Protein AF-A0A2U1KUX5-F1 (afdb_monomer_lite)

Secondary structure (DSSP, 8-state):
---BTTSPTT---TT-TTTTTSBSSSTTHHHHHHHHHHHHHTT--HHHHHHHHHHS-SHHHHHHHHHHHHHHHHHHHS-HHHHHHHHHHHHHHHHHHHHHHHHHHHHHHHHHHHHHHHHTTS-----------PPTT---------------

Sequence (152 aa):
MVQCVMCPEGKCTKDCPTLDVLPFEGPLKEESLRKARKLQASGRKIKDIKESLKVARDVKAKNELINKWMQEFDSRKKGPLYHYIKNKMIIIQKQRIIDEQTKIIEDGNNLLKAFKLKTSSVVDDESAPVADEGLPGLKKCSTVLDGTSLKD

Organism: Artemisia annua (NCBI:txid35608)

Structure (mmCIF, N/CA/C/O backbone):
data_AF-A0A2U1KUX5-F1
#
_entry.id   AF-A0A2U1KUX5-F1
#
loop_
_atom_site.group_PDB
_atom_site.id
_atom_site.type_symbol
_atom_site.label_atom_id
_atom_site.label_alt_id
_atom_site.label_comp_id
_atom_site.label_asym_id
_atom_site.label_entity_id
_atom_site.label_seq_id
_atom_site.pdbx_PDB_ins_code
_atom_site.Cartn_x
_atom_site.Cartn_y
_atom_site.Cartn_z
_atom_site.occupancy
_atom_site.B_iso_or_equiv
_atom_site.auth_seq_id
_atom_site.auth_comp_id
_atom_site.auth_asym_id
_atom_site.auth_atom_id
_atom_site.pdbx_PDB_model_num
ATOM 1 N N . MET A 1 1 ? -3.231 -3.987 27.421 1.00 65.25 1 MET A N 1
ATOM 2 C CA . MET A 1 1 ? -4.658 -4.054 27.020 1.00 65.25 1 MET A CA 1
ATOM 3 C C . MET A 1 1 ? -4.684 -4.263 25.509 1.00 65.25 1 MET A C 1
ATOM 5 O O . MET A 1 1 ? -3.847 -3.679 24.840 1.00 65.25 1 MET A O 1
ATOM 9 N N . VAL A 1 2 ? -5.537 -5.124 24.938 1.00 82.88 2 VAL A N 1
ATOM 10 C CA . VAL A 1 2 ? -5.534 -5.325 23.473 1.00 82.88 2 VAL A CA 1
ATOM 11 C C . VAL A 1 2 ? -6.363 -4.221 22.828 1.00 82.88 2 VAL A C 1
ATOM 13 O O . VAL A 1 2 ? -7.585 -4.255 22.913 1.00 82.88 2 VAL A O 1
ATOM 16 N N . GLN A 1 3 ? -5.709 -3.231 22.219 1.00 89.75 3 GLN A N 1
ATOM 17 C CA . GLN A 1 3 ? -6.380 -2.063 21.650 1.00 89.75 3 GLN A CA 1
ATOM 18 C C . GLN A 1 3 ? -5.727 -1.630 20.331 1.00 89.75 3 GLN A C 1
ATOM 20 O O . GLN A 1 3 ? -4.504 -1.559 20.205 1.00 89.75 3 GLN A O 1
ATOM 25 N N . CYS A 1 4 ? -6.563 -1.290 19.350 1.00 90.38 4 CYS A N 1
ATOM 26 C CA . CYS A 1 4 ? -6.153 -0.625 18.114 1.00 90.38 4 CYS A CA 1
ATOM 27 C C . CYS A 1 4 ? -6.733 0.793 18.065 1.00 90.38 4 CYS A C 1
ATOM 29 O O . CYS A 1 4 ? -7.733 1.090 18.721 1.00 90.38 4 CYS A O 1
ATOM 31 N N . VAL A 1 5 ? -6.153 1.658 17.237 1.00 90.88 5 VAL A N 1
ATOM 32 C CA . VAL A 1 5 ? -6.581 3.068 17.111 1.00 90.88 5 VAL A CA 1
ATOM 33 C C . VAL A 1 5 ? -7.936 3.252 16.406 1.00 90.88 5 VAL A C 1
ATOM 35 O O . VAL A 1 5 ? -8.467 4.356 16.372 1.00 90.88 5 VAL A O 1
ATOM 38 N N . MET A 1 6 ? -8.496 2.185 15.823 1.00 88.19 6 MET A N 1
ATOM 39 C CA . MET A 1 6 ? -9.753 2.221 15.056 1.00 88.19 6 MET A CA 1
ATOM 40 C C . MET A 1 6 ? -10.964 1.698 15.839 1.00 88.19 6 MET A C 1
ATOM 42 O O . MET A 1 6 ? -12.090 1.777 15.348 1.00 88.19 6 MET A O 1
ATOM 46 N N . CYS A 1 7 ? -10.757 1.113 17.019 1.00 89.31 7 CYS A N 1
ATOM 47 C CA . CYS A 1 7 ? -11.846 0.648 17.874 1.00 89.31 7 CYS A CA 1
ATOM 48 C C . CYS A 1 7 ? -12.088 1.640 19.015 1.00 89.31 7 CYS A C 1
ATOM 50 O O . CYS A 1 7 ? -11.129 2.240 19.497 1.00 89.31 7 CYS A O 1
ATOM 52 N N . PRO A 1 8 ? -13.337 1.770 19.498 1.00 84.12 8 PRO A N 1
ATOM 53 C CA . PRO A 1 8 ? -13.597 2.406 20.785 1.00 84.12 8 PRO A CA 1
ATOM 54 C C . PRO A 1 8 ? -12.811 1.704 21.901 1.00 84.12 8 PRO A C 1
ATOM 56 O O . PRO A 1 8 ? -12.517 0.507 21.790 1.00 84.12 8 PRO A O 1
ATOM 59 N N . GLU A 1 9 ? -12.474 2.434 22.961 1.00 80.75 9 GLU A N 1
ATOM 60 C CA . GLU A 1 9 ? -11.738 1.891 24.108 1.00 80.75 9 GLU A CA 1
ATOM 61 C C . GLU A 1 9 ? -12.460 0.678 24.709 1.00 80.75 9 GLU A C 1
ATOM 63 O O . GLU A 1 9 ? -13.682 0.675 24.873 1.00 80.75 9 GLU A O 1
ATOM 68 N N . GLY A 1 10 ? -11.707 -0.397 24.953 1.00 77.94 10 GLY A N 1
ATOM 69 C CA . GLY A 1 10 ? -12.221 -1.634 25.548 1.00 77.94 10 GLY A CA 1
ATOM 70 C C . GLY A 1 10 ? -13.088 -2.499 24.623 1.00 77.94 10 GLY A C 1
ATOM 71 O O . GLY A 1 10 ? -13.471 -3.597 25.013 1.00 77.94 10 GLY A O 1
ATOM 72 N N . LYS A 1 11 ? -13.377 -2.058 23.388 1.00 84.25 11 LYS A N 1
ATOM 73 C CA . LYS A 1 11 ? -14.185 -2.820 22.411 1.00 84.25 11 LYS A CA 1
ATOM 74 C C . LYS A 1 11 ? -13.354 -3.582 21.376 1.00 84.25 11 LYS A C 1
ATOM 76 O O . LYS A 1 11 ? -13.912 -4.139 20.429 1.00 84.25 11 LYS A O 1
ATOM 81 N N . CYS A 1 12 ? -12.027 -3.567 21.491 1.00 89.75 12 CYS A N 1
ATOM 82 C CA . CYS A 1 12 ? -11.149 -4.258 20.554 1.00 89.75 12 CYS A CA 1
ATOM 83 C C . CYS A 1 12 ? -10.973 -5.730 20.955 1.00 89.75 12 CYS A C 1
ATOM 85 O O . CYS A 1 12 ? -10.621 -6.042 22.088 1.00 89.75 12 CYS A O 1
ATOM 87 N N . THR A 1 13 ? -11.201 -6.640 20.010 1.00 88.56 13 THR A N 1
ATOM 88 C CA . THR A 1 13 ? -10.984 -8.082 20.190 1.00 88.56 13 THR A CA 1
ATOM 89 C C . THR A 1 13 ? -9.587 -8.494 19.714 1.00 88.56 13 THR A C 1
ATOM 91 O O . THR A 1 13 ? -8.933 -7.749 18.978 1.00 88.56 13 THR A O 1
ATOM 94 N N . LYS A 1 14 ? -9.122 -9.688 20.113 1.00 86.06 14 LYS A N 1
ATOM 95 C CA . LYS A 1 14 ? -7.842 -10.259 19.644 1.00 86.06 14 LYS A CA 1
ATOM 96 C C . LYS A 1 14 ? -7.836 -10.503 18.131 1.00 86.06 14 LYS A C 1
ATOM 98 O O . LYS A 1 14 ? -6.840 -10.219 17.482 1.00 86.06 14 LYS A O 1
ATOM 103 N N . ASP A 1 15 ? -8.976 -10.900 17.569 1.00 86.56 15 ASP A N 1
ATOM 104 C CA . ASP A 1 15 ? -9.147 -11.147 16.127 1.00 86.56 15 ASP A CA 1
ATOM 105 C C . ASP A 1 15 ? -9.444 -9.869 15.326 1.00 86.56 15 ASP A C 1
ATOM 107 O O . ASP A 1 15 ? -9.961 -9.910 14.206 1.00 86.56 15 ASP A O 1
ATOM 111 N N . CYS A 1 16 ? -9.192 -8.696 15.911 1.00 88.88 16 CYS A N 1
ATOM 112 C CA . CYS A 1 16 ? -9.470 -7.436 15.249 1.00 88.88 16 CYS A CA 1
ATOM 113 C C . CYS A 1 16 ? -8.533 -7.263 14.034 1.00 88.88 16 CYS A C 1
ATOM 115 O O . CYS A 1 16 ? -7.316 -7.192 14.212 1.00 88.88 16 CYS A O 1
ATOM 117 N N . PRO A 1 17 ? -9.067 -7.108 12.804 1.00 89.62 17 PRO A N 1
ATOM 118 C CA . PRO A 1 17 ? -8.256 -7.062 11.581 1.00 89.62 17 PRO A CA 1
ATOM 119 C C . PRO A 1 17 ? -7.274 -5.889 11.505 1.00 89.62 17 PRO A C 1
ATOM 121 O O . PRO A 1 17 ? -6.405 -5.888 10.641 1.00 89.62 17 PRO A O 1
ATOM 124 N N . THR A 1 18 ? -7.460 -4.876 12.355 1.00 90.69 18 THR A N 1
ATOM 125 C CA . THR A 1 18 ? -6.646 -3.658 12.423 1.00 90.69 18 THR A CA 1
ATOM 126 C C . THR A 1 18 ? -5.617 -3.683 13.551 1.00 90.69 18 THR A C 1
ATOM 128 O O . THR A 1 18 ? -4.854 -2.733 13.675 1.00 90.69 18 THR A O 1
ATOM 131 N N . LEU A 1 19 ? -5.626 -4.690 14.427 1.00 91.06 19 LEU A N 1
ATOM 132 C CA . LEU A 1 19 ? -4.804 -4.697 15.640 1.00 91.06 19 LEU A CA 1
ATOM 133 C C . LEU A 1 19 ? -3.307 -4.829 15.346 1.00 91.06 19 LEU A C 1
ATOM 135 O O . LEU A 1 19 ? -2.497 -4.151 15.967 1.00 91.06 19 LEU A O 1
ATOM 139 N N . ASP A 1 20 ? -2.970 -5.675 14.382 1.00 89.31 20 ASP A N 1
ATOM 140 C CA . ASP A 1 20 ? -1.614 -5.983 13.927 1.00 89.31 20 ASP A CA 1
ATOM 141 C C . ASP A 1 20 ? -0.981 -4.861 13.093 1.00 89.31 20 ASP A C 1
ATOM 143 O O . ASP A 1 20 ? 0.238 -4.714 13.070 1.00 89.31 20 ASP A O 1
ATOM 147 N N . VAL A 1 21 ? -1.802 -4.055 12.419 1.00 90.69 21 VAL A N 1
ATOM 148 C CA . VAL A 1 21 ? -1.339 -2.998 11.502 1.00 90.69 21 VAL A CA 1
ATOM 149 C C . VAL A 1 21 ? -1.547 -1.576 12.014 1.00 90.69 21 VAL A C 1
ATOM 151 O O . VAL A 1 21 ? -0.916 -0.644 11.519 1.00 90.69 21 VAL A O 1
ATOM 154 N N . LEU A 1 22 ? -2.439 -1.388 12.986 1.00 92.12 22 LEU A N 1
ATOM 155 C CA . LEU A 1 22 ? -2.760 -0.096 13.592 1.00 92.12 22 LEU A CA 1
ATOM 156 C C . LEU A 1 22 ? -2.890 -0.221 15.129 1.00 92.12 22 LEU A C 1
ATOM 158 O O . LEU A 1 22 ? -3.958 0.080 15.687 1.00 92.12 22 LEU A O 1
ATOM 162 N N . PRO A 1 23 ? -1.838 -0.677 15.834 1.00 91.06 23 PRO A N 1
ATOM 163 C CA . PRO A 1 23 ? -1.864 -0.824 17.287 1.00 91.06 23 PRO A CA 1
ATOM 164 C C . PRO A 1 23 ? -1.981 0.531 18.004 1.00 91.06 23 PRO A C 1
ATOM 166 O O . PRO A 1 23 ? -1.472 1.554 17.543 1.00 91.06 23 PRO A O 1
ATOM 169 N N . PHE A 1 24 ? -2.668 0.547 19.151 1.00 87.50 24 PHE A N 1
ATOM 170 C CA . PHE A 1 24 ? -2.789 1.741 20.005 1.00 87.50 24 PHE A CA 1
ATOM 171 C C . PHE A 1 24 ? -1.580 1.945 20.933 1.00 87.50 24 PHE A C 1
ATOM 173 O O . PHE A 1 24 ? -1.332 3.058 21.395 1.00 87.50 24 PHE A O 1
ATOM 180 N N . GLU A 1 25 ? -0.819 0.884 21.196 1.00 82.75 25 GLU A N 1
ATOM 181 C CA . GLU A 1 25 ? 0.346 0.877 22.085 1.00 82.75 25 GLU A CA 1
ATOM 182 C C . GLU A 1 25 ? 1.611 0.453 21.322 1.00 82.75 25 GLU A C 1
ATOM 184 O O . GLU A 1 25 ? 1.537 -0.208 20.284 1.00 82.75 25 GLU A O 1
ATOM 189 N N . GLY A 1 26 ? 2.781 0.835 21.842 1.00 81.19 26 GLY A N 1
ATOM 190 C CA . GLY A 1 26 ? 4.085 0.481 21.278 1.00 81.19 26 GLY A CA 1
ATOM 191 C C . GLY A 1 26 ? 4.723 1.564 20.392 1.00 81.19 26 GLY A C 1
ATOM 192 O O . GLY A 1 26 ? 4.192 2.672 20.270 1.00 81.19 26 GLY A O 1
ATOM 193 N N . PRO A 1 27 ? 5.872 1.258 19.760 1.00 82.50 27 PRO A N 1
ATOM 194 C CA . PRO A 1 27 ? 6.677 2.236 19.019 1.00 82.50 27 PRO A CA 1
ATOM 195 C C . PRO A 1 27 ? 5.967 2.788 17.774 1.00 82.50 27 PRO A C 1
ATOM 197 O O . PRO A 1 27 ? 6.284 3.875 17.306 1.00 82.50 27 PRO A O 1
ATOM 200 N N . LEU A 1 28 ? 4.966 2.068 17.257 1.00 84.81 28 LEU A N 1
ATOM 201 C CA . LEU A 1 28 ? 4.191 2.453 16.074 1.00 84.81 28 LEU A CA 1
ATOM 202 C C . LEU A 1 28 ? 2.917 3.245 16.407 1.00 84.81 28 LEU A C 1
ATOM 204 O O . LEU A 1 28 ? 2.119 3.517 15.508 1.00 84.81 28 LEU A O 1
ATOM 208 N N . LYS A 1 29 ? 2.690 3.614 17.676 1.00 86.31 29 LYS A N 1
ATOM 209 C CA . LYS A 1 29 ? 1.467 4.304 18.122 1.00 86.31 29 LYS A CA 1
ATOM 210 C C . LYS A 1 29 ? 1.201 5.586 17.336 1.00 86.31 29 LYS A C 1
ATOM 212 O O . LYS A 1 29 ? 0.092 5.800 16.847 1.00 86.31 29 LYS A O 1
ATOM 217 N N . GLU A 1 30 ? 2.208 6.441 17.203 1.00 88.25 30 GLU A N 1
ATOM 218 C CA . GLU A 1 30 ? 2.045 7.747 16.560 1.00 88.25 30 GLU A CA 1
ATOM 219 C C . GLU A 1 30 ? 1.777 7.619 15.054 1.00 88.25 30 GLU A C 1
ATOM 221 O O . GLU A 1 30 ? 0.875 8.264 14.511 1.00 88.25 30 GLU A O 1
ATOM 226 N N . GLU A 1 31 ? 2.478 6.700 14.386 1.00 88.56 31 GLU A N 1
ATOM 227 C CA . GLU A 1 31 ? 2.228 6.379 12.982 1.00 88.56 31 GLU A CA 1
ATOM 228 C C . GLU A 1 31 ? 0.826 5.784 12.778 1.00 88.56 31 GLU A C 1
ATOM 230 O O . GLU A 1 31 ? 0.110 6.171 11.850 1.00 88.56 31 GLU A O 1
ATOM 235 N N . SER A 1 32 ? 0.399 4.894 13.675 1.00 90.88 32 SER A N 1
ATOM 236 C CA . SER A 1 32 ? -0.926 4.269 13.646 1.00 90.88 32 SER A CA 1
ATOM 237 C C . SER A 1 32 ? -2.034 5.305 13.811 1.00 90.88 32 SER A C 1
ATOM 239 O O . SER A 1 32 ? -2.978 5.329 13.019 1.00 90.88 32 SER A O 1
ATOM 241 N N . LEU A 1 33 ? -1.893 6.231 14.766 1.00 90.38 33 LEU A N 1
ATOM 242 C CA . LEU A 1 33 ? -2.819 7.351 14.952 1.00 90.38 33 LEU A CA 1
ATOM 243 C C . LEU A 1 33 ? -2.880 8.247 13.710 1.00 90.38 33 LEU A C 1
ATOM 245 O O . LEU A 1 33 ? -3.967 8.631 13.272 1.00 90.38 33 LEU A O 1
ATOM 249 N N . ARG A 1 34 ? -1.731 8.552 13.097 1.00 90.31 34 ARG A N 1
ATOM 250 C CA . ARG A 1 34 ? -1.670 9.337 11.858 1.00 90.31 34 ARG A CA 1
ATOM 251 C C . ARG A 1 34 ? -2.400 8.638 10.709 1.00 90.31 34 ARG A C 1
ATOM 253 O O . ARG A 1 34 ? -3.185 9.285 10.011 1.00 90.31 34 ARG A O 1
ATOM 260 N N . LYS A 1 35 ? -2.167 7.335 10.517 1.00 91.94 35 LYS A N 1
ATOM 261 C CA . LYS A 1 35 ? -2.849 6.515 9.502 1.00 91.94 35 LYS A CA 1
ATOM 262 C C . LYS A 1 35 ? -4.356 6.474 9.753 1.00 91.94 35 LYS A C 1
ATOM 264 O O . LYS A 1 35 ? -5.124 6.758 8.839 1.00 91.94 35 LYS A O 1
ATOM 269 N N . ALA A 1 36 ? -4.788 6.224 10.988 1.00 90.62 36 ALA A N 1
ATOM 270 C CA . ALA A 1 36 ? -6.201 6.199 11.364 1.00 90.62 36 ALA A CA 1
ATOM 271 C C . ALA A 1 36 ? -6.915 7.531 11.091 1.00 90.62 36 ALA A C 1
ATOM 273 O O . ALA A 1 36 ? -7.979 7.539 10.471 1.00 90.62 36 ALA A O 1
ATOM 274 N N . ARG A 1 37 ? -6.301 8.665 11.458 1.00 89.06 37 ARG A N 1
ATOM 275 C CA . ARG A 1 37 ? -6.843 10.003 11.159 1.00 89.06 37 ARG A CA 1
ATOM 276 C C . ARG A 1 37 ? -7.010 10.231 9.657 1.00 89.06 37 ARG A C 1
ATOM 278 O O . ARG A 1 37 ? -8.046 10.728 9.227 1.00 89.06 37 ARG A O 1
ATOM 285 N N . LYS A 1 38 ? -6.022 9.840 8.843 1.00 90.12 38 LYS A N 1
ATOM 286 C CA . LYS A 1 38 ? -6.118 9.933 7.375 1.00 90.12 38 LYS A CA 1
ATOM 287 C C . LYS A 1 38 ? -7.198 9.010 6.805 1.00 90.12 38 LYS A C 1
ATOM 289 O O . LYS A 1 38 ? -7.923 9.424 5.907 1.00 90.12 38 LYS A O 1
ATOM 294 N N . LEU A 1 39 ? -7.335 7.790 7.327 1.00 89.25 39 LEU A N 1
ATOM 295 C CA . LEU A 1 39 ? -8.390 6.861 6.910 1.00 89.25 39 LEU A CA 1
ATOM 296 C C . LEU A 1 39 ? -9.781 7.431 7.199 1.00 89.25 39 LEU A C 1
ATOM 298 O O . LEU A 1 39 ? -10.629 7.417 6.311 1.00 89.25 39 LEU A O 1
ATOM 302 N N . GLN A 1 40 ? -9.996 8.009 8.381 1.00 86.81 40 GLN A N 1
ATOM 303 C CA . GLN A 1 40 ? -11.254 8.687 8.703 1.00 86.81 40 GLN A CA 1
ATOM 304 C C . GLN A 1 40 ? -11.489 9.908 7.802 1.00 86.81 40 GLN A C 1
ATOM 306 O O . GLN A 1 40 ? -12.555 10.036 7.205 1.00 86.81 40 GLN A O 1
ATOM 311 N N . ALA A 1 41 ? -10.475 10.759 7.616 1.00 85.12 41 ALA A N 1
ATOM 312 C CA . ALA A 1 41 ? -10.559 11.934 6.745 1.00 85.12 41 ALA A CA 1
ATOM 313 C C . ALA A 1 41 ? -10.760 11.582 5.258 1.00 85.12 41 ALA A C 1
ATOM 315 O O . ALA A 1 41 ? -11.217 12.418 4.484 1.00 85.12 41 ALA A O 1
ATOM 316 N N . SER A 1 42 ? -10.434 10.354 4.841 1.00 83.44 42 SER A N 1
ATOM 317 C CA . SER A 1 42 ? -10.706 9.862 3.485 1.00 83.44 42 SER A CA 1
ATOM 318 C C . SER A 1 42 ? -12.187 9.549 3.227 1.00 83.44 42 SER A C 1
ATOM 320 O O . SER A 1 42 ? -12.544 9.215 2.098 1.00 83.44 42 SER A O 1
ATOM 322 N N . GLY A 1 43 ? -13.043 9.648 4.255 1.00 82.12 43 GLY A N 1
ATOM 323 C CA . GLY A 1 43 ? -14.477 9.355 4.180 1.00 82.12 43 GLY A CA 1
ATOM 324 C C . GLY A 1 43 ? -14.815 7.861 4.237 1.00 82.12 43 GLY A C 1
ATOM 325 O O . GLY A 1 43 ? -15.975 7.487 4.081 1.00 82.12 43 GLY A O 1
ATOM 326 N N . ARG A 1 44 ? -13.821 6.990 4.458 1.00 87.31 44 ARG A N 1
ATOM 327 C CA . ARG A 1 44 ? -14.023 5.538 4.572 1.00 87.31 44 ARG A CA 1
ATOM 328 C C . ARG A 1 44 ? -14.625 5.190 5.933 1.00 87.31 44 ARG A C 1
ATOM 330 O O . ARG A 1 44 ? -14.121 5.619 6.973 1.00 87.31 44 ARG A O 1
ATOM 337 N N . LYS A 1 45 ? -15.674 4.363 5.944 1.00 88.75 45 LYS A N 1
ATOM 338 C CA . LYS A 1 45 ? -16.274 3.869 7.190 1.00 88.75 45 LYS A CA 1
ATOM 339 C C . LYS A 1 45 ? -15.368 2.808 7.818 1.00 88.75 45 LYS A C 1
ATOM 341 O O . LYS A 1 45 ? -14.764 1.990 7.128 1.00 88.75 45 LYS A O 1
ATOM 346 N N . ILE A 1 46 ? -15.309 2.780 9.151 1.00 87.56 46 ILE A N 1
ATOM 347 C CA . ILE A 1 46 ? -14.492 1.811 9.907 1.00 87.56 46 ILE A CA 1
ATOM 348 C C . ILE A 1 46 ? -14.886 0.362 9.571 1.00 87.56 46 ILE A C 1
ATOM 350 O O . ILE A 1 46 ? -14.021 -0.512 9.528 1.00 87.56 46 ILE A O 1
ATOM 354 N N . LYS A 1 47 ? -16.176 0.107 9.310 1.00 88.38 47 LYS A N 1
ATOM 355 C CA . LYS A 1 47 ? -16.685 -1.213 8.909 1.00 88.38 47 LYS A CA 1
ATOM 356 C C . LYS A 1 47 ? -16.040 -1.689 7.601 1.00 88.38 47 LYS A C 1
ATOM 358 O O . LYS A 1 47 ? -15.433 -2.754 7.597 1.00 88.38 47 LYS A O 1
ATOM 363 N N . ASP A 1 48 ? -16.064 -0.857 6.563 1.00 90.19 48 ASP A N 1
ATOM 364 C CA . ASP A 1 48 ? -15.507 -1.167 5.239 1.00 90.19 48 ASP A CA 1
ATOM 365 C C . ASP A 1 48 ? -13.990 -1.403 5.300 1.00 90.19 48 ASP A C 1
ATOM 367 O O . ASP A 1 48 ? -13.452 -2.292 4.639 1.00 90.19 48 ASP A O 1
ATOM 371 N N . ILE A 1 49 ? -13.289 -0.632 6.141 1.00 90.06 49 ILE A N 1
ATOM 372 C CA . ILE A 1 49 ? -11.854 -0.816 6.400 1.00 90.06 49 ILE A CA 1
ATOM 373 C C . ILE A 1 49 ? -11.605 -2.195 7.013 1.00 90.06 49 ILE A C 1
ATOM 375 O O . ILE A 1 49 ? -10.750 -2.936 6.535 1.00 90.06 49 ILE A O 1
ATOM 379 N N . LYS A 1 50 ? -12.361 -2.558 8.056 1.00 90.56 50 LYS A N 1
ATOM 380 C CA . LYS A 1 50 ? -12.226 -3.864 8.713 1.00 90.56 50 LYS A CA 1
ATOM 381 C C . LYS A 1 50 ? -12.547 -5.011 7.760 1.00 90.56 50 LYS A C 1
ATOM 383 O O . LYS A 1 50 ? -11.826 -5.998 7.775 1.00 90.56 50 LYS A O 1
ATOM 388 N N . GLU A 1 51 ? -13.589 -4.894 6.943 1.00 91.12 51 GLU A N 1
ATOM 389 C CA . GLU A 1 51 ? -13.944 -5.906 5.940 1.00 91.12 51 GLU A CA 1
ATOM 390 C C . GLU A 1 51 ? -12.841 -6.070 4.892 1.00 91.12 51 GLU A C 1
ATOM 392 O O . GLU A 1 51 ? -12.393 -7.187 4.648 1.00 91.12 51 GLU A O 1
ATOM 397 N N . SER A 1 52 ? -12.309 -4.968 4.364 1.00 91.31 52 SER A N 1
ATOM 398 C CA . SER A 1 52 ? -11.207 -5.008 3.396 1.00 91.31 52 SER A CA 1
ATOM 399 C C . SER A 1 52 ? -9.937 -5.637 3.988 1.00 91.31 52 SER A C 1
ATOM 401 O O . SER A 1 52 ? -9.251 -6.411 3.326 1.00 91.31 52 SER A O 1
ATOM 403 N N . LEU A 1 53 ? -9.638 -5.352 5.260 1.00 91.75 53 LEU A N 1
ATOM 404 C CA . LEU A 1 53 ? -8.489 -5.933 5.960 1.00 91.75 53 LEU A CA 1
ATOM 405 C C . LEU A 1 53 ? -8.686 -7.402 6.347 1.00 91.75 53 LEU A C 1
ATOM 407 O O . LEU A 1 53 ? -7.693 -8.093 6.532 1.00 91.75 53 LEU A O 1
ATOM 411 N N . LYS A 1 54 ? -9.926 -7.900 6.457 1.00 90.62 54 LYS A N 1
ATOM 412 C CA . LYS A 1 54 ? -10.189 -9.343 6.628 1.00 90.62 54 LYS A CA 1
ATOM 413 C C . LYS A 1 54 ? -9.844 -10.138 5.373 1.00 90.62 54 LYS A C 1
ATOM 415 O O . LYS A 1 54 ? -9.446 -11.290 5.481 1.00 90.62 54 LYS A O 1
ATOM 420 N N . VAL A 1 55 ? -10.018 -9.535 4.195 1.00 91.75 55 VAL A N 1
ATOM 421 C CA . VAL A 1 55 ? -9.677 -10.170 2.912 1.00 91.75 55 VAL A CA 1
ATOM 422 C C . VAL A 1 55 ? -8.158 -10.283 2.747 1.00 91.75 55 VAL A C 1
ATOM 424 O O . VAL A 1 55 ? -7.664 -11.252 2.171 1.00 91.75 55 VAL A O 1
ATOM 427 N N . ALA A 1 56 ? -7.406 -9.321 3.285 1.00 88.12 56 ALA A N 1
ATOM 428 C CA . ALA A 1 56 ? -5.953 -9.384 3.340 1.00 88.12 56 ALA A CA 1
ATOM 429 C C . ALA A 1 56 ? -5.504 -10.442 4.366 1.00 88.12 56 ALA A C 1
ATOM 431 O O . ALA A 1 56 ? -5.687 -10.284 5.573 1.00 88.12 56 ALA A O 1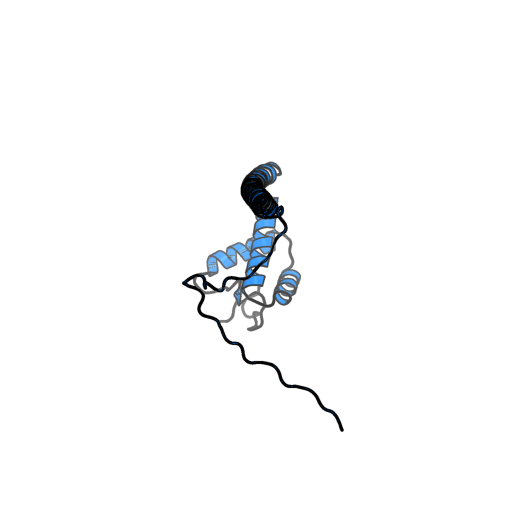
ATOM 432 N N . ARG A 1 57 ? -4.927 -11.541 3.864 1.00 81.12 57 ARG A N 1
ATOM 433 C CA . ARG A 1 57 ? -4.612 -12.737 4.663 1.00 81.12 57 ARG A CA 1
ATOM 434 C C . ARG A 1 57 ? -3.511 -12.509 5.699 1.00 81.12 57 ARG A C 1
ATOM 436 O O . ARG A 1 57 ? -3.564 -13.111 6.765 1.00 81.12 57 ARG A O 1
ATOM 443 N N . ASP A 1 58 ? -2.528 -11.666 5.395 1.00 90.69 58 ASP A N 1
ATOM 444 C CA . ASP A 1 58 ? -1.348 -11.441 6.227 1.00 90.69 58 ASP A CA 1
ATOM 445 C C . ASP A 1 58 ? -1.135 -9.957 6.577 1.00 90.69 58 ASP A C 1
ATOM 447 O O . ASP A 1 58 ? -1.697 -9.036 5.977 1.00 90.69 58 ASP A O 1
ATOM 451 N N . VAL A 1 59 ? -0.284 -9.721 7.581 1.00 89.50 59 VAL A N 1
ATOM 452 C CA . VAL A 1 59 ? 0.051 -8.376 8.083 1.00 89.50 59 VAL A CA 1
ATOM 453 C C . VAL A 1 59 ? 0.669 -7.512 6.979 1.00 89.50 59 VAL A C 1
ATOM 455 O O . VAL A 1 59 ? 0.448 -6.299 6.927 1.00 89.50 59 VAL A O 1
ATOM 458 N N . LYS A 1 60 ? 1.431 -8.127 6.066 1.00 92.50 60 LYS A N 1
ATOM 459 C CA . LYS A 1 60 ? 2.067 -7.431 4.948 1.00 92.50 60 LYS A CA 1
ATOM 460 C C . LYS A 1 60 ? 1.030 -6.920 3.950 1.00 92.50 60 LYS A C 1
ATOM 462 O O . LYS A 1 60 ? 1.030 -5.719 3.685 1.00 92.50 60 LYS A O 1
ATOM 467 N N . ALA A 1 61 ? 0.109 -7.758 3.467 1.00 91.44 61 ALA A N 1
ATOM 468 C CA . ALA A 1 61 ? -0.937 -7.313 2.545 1.00 91.44 61 ALA A CA 1
ATOM 469 C C . ALA A 1 61 ? -1.853 -6.260 3.182 1.00 91.44 61 ALA A C 1
ATOM 471 O O . ALA A 1 61 ? -2.237 -5.288 2.529 1.00 91.44 61 ALA A O 1
ATOM 472 N N . LYS A 1 62 ? -2.162 -6.393 4.479 1.00 92.50 62 LYS A N 1
ATOM 473 C CA . LYS A 1 62 ? -2.903 -5.363 5.223 1.00 92.50 62 LYS A CA 1
ATOM 474 C C . LYS A 1 62 ? -2.164 -4.022 5.232 1.00 92.50 62 LYS A C 1
ATOM 476 O O . LYS A 1 62 ? -2.770 -2.983 4.967 1.00 92.50 62 LYS A O 1
ATOM 481 N N . ASN A 1 63 ? -0.857 -4.034 5.500 1.00 92.12 63 ASN A N 1
ATOM 482 C CA . ASN A 1 63 ? -0.025 -2.831 5.462 1.00 92.12 63 ASN A CA 1
ATOM 483 C C . ASN A 1 63 ? 0.077 -2.236 4.053 1.00 92.12 63 ASN A C 1
ATOM 485 O O . ASN A 1 63 ? -0.013 -1.018 3.904 1.00 92.12 63 ASN A O 1
ATOM 489 N N . GLU A 1 64 ? 0.216 -3.061 3.014 1.00 92.31 64 GLU A N 1
ATOM 490 C CA . GLU A 1 64 ? 0.199 -2.610 1.618 1.00 92.31 64 GLU A CA 1
ATOM 491 C C . GLU A 1 64 ? -1.123 -1.924 1.267 1.00 92.31 64 GLU A C 1
ATOM 493 O O . GLU A 1 64 ? -1.123 -0.840 0.677 1.00 92.31 64 GLU A O 1
ATOM 498 N N . LEU A 1 65 ? -2.249 -2.496 1.698 1.00 93.19 65 LEU A N 1
ATOM 499 C CA . LEU A 1 65 ? -3.573 -1.925 1.479 1.00 93.19 65 LEU A CA 1
ATOM 500 C C . LEU A 1 65 ? -3.736 -0.574 2.190 1.00 93.19 65 LEU A C 1
ATOM 502 O O . LEU A 1 65 ? -4.180 0.400 1.577 1.00 93.19 65 LEU A O 1
ATOM 506 N N . ILE A 1 66 ? -3.308 -0.479 3.453 1.00 92.12 66 ILE A N 1
ATOM 507 C CA . ILE A 1 66 ? -3.309 0.787 4.199 1.00 92.12 66 ILE A CA 1
ATOM 508 C C . ILE A 1 66 ? -2.417 1.818 3.509 1.00 92.12 66 ILE A C 1
ATOM 510 O O . ILE A 1 66 ? -2.844 2.954 3.306 1.00 92.12 66 ILE A O 1
ATOM 514 N N . ASN A 1 67 ? -1.206 1.438 3.105 1.00 91.31 67 ASN A N 1
ATOM 515 C CA . ASN A 1 67 ? -0.279 2.331 2.414 1.00 91.31 67 ASN A CA 1
ATOM 516 C C . ASN A 1 67 ? -0.852 2.821 1.081 1.00 91.31 67 ASN A C 1
ATOM 518 O O . ASN A 1 67 ? -0.719 4.003 0.764 1.00 91.31 67 ASN A O 1
ATOM 522 N N . LYS A 1 68 ? -1.554 1.961 0.336 1.00 90.62 68 LYS A N 1
ATOM 523 C CA . LYS A 1 68 ? -2.269 2.348 -0.884 1.00 90.62 68 LYS A CA 1
ATOM 524 C C . LYS A 1 68 ? -3.338 3.401 -0.590 1.00 90.62 68 LYS A C 1
ATOM 526 O O . LYS A 1 68 ? -3.366 4.433 -1.254 1.00 90.62 68 LYS A O 1
ATOM 531 N N . TRP A 1 69 ? -4.146 3.217 0.455 1.00 90.38 69 TRP A N 1
ATOM 532 C CA . TRP A 1 69 ? -5.129 4.227 0.870 1.00 90.38 69 TRP A CA 1
ATOM 533 C C . TRP A 1 69 ? -4.485 5.534 1.346 1.00 90.38 69 TRP A C 1
ATOM 535 O O . TRP A 1 69 ? -5.013 6.613 1.074 1.00 90.38 69 TRP A O 1
ATOM 545 N N . MET A 1 70 ? -3.335 5.470 2.025 1.00 90.50 70 MET A N 1
ATOM 546 C CA . MET A 1 70 ? -2.580 6.667 2.413 1.00 90.50 70 MET A CA 1
ATOM 547 C C . MET A 1 70 ? -2.077 7.426 1.186 1.00 90.50 70 MET A C 1
ATOM 549 O O . MET A 1 70 ? -2.211 8.648 1.126 1.00 90.50 70 MET A O 1
ATOM 553 N N . GLN A 1 71 ? -1.546 6.707 0.196 1.00 86.12 71 GLN A N 1
ATOM 554 C CA . GLN A 1 71 ? -1.112 7.292 -1.067 1.00 86.12 71 GLN A CA 1
ATOM 555 C C . GLN A 1 71 ? -2.284 7.918 -1.819 1.00 86.12 71 GLN A C 1
ATOM 557 O O . GLN A 1 71 ? -2.158 9.053 -2.264 1.00 86.12 71 GLN A O 1
ATOM 562 N N . GLU A 1 72 ? -3.427 7.233 -1.914 1.00 83.88 72 GLU A N 1
ATOM 563 C CA . GLU A 1 72 ? -4.647 7.777 -2.519 1.00 83.88 72 GLU A CA 1
ATOM 564 C C . GLU A 1 72 ? -5.050 9.094 -1.848 1.00 83.88 72 GLU A C 1
ATOM 566 O O . GLU A 1 72 ? -5.224 10.100 -2.534 1.00 83.88 72 GLU A O 1
ATOM 571 N N . PHE A 1 73 ? -5.127 9.119 -0.514 1.00 85.81 73 PHE A N 1
ATOM 572 C CA . PHE A 1 73 ? -5.472 10.319 0.249 1.00 85.81 73 PHE A CA 1
ATOM 573 C C . PHE A 1 73 ? -4.486 11.470 0.012 1.00 85.81 73 PHE A C 1
ATOM 575 O O . PHE A 1 73 ? -4.896 12.583 -0.324 1.00 85.81 73 PHE A O 1
ATOM 582 N N . ASP A 1 74 ? -3.184 11.208 0.140 1.00 83.00 74 ASP A N 1
ATOM 583 C CA . ASP A 1 74 ? -2.151 12.225 -0.061 1.00 83.00 74 ASP A CA 1
ATOM 584 C C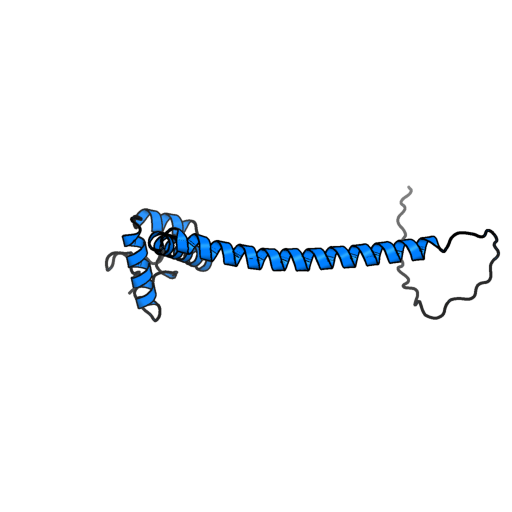 . ASP A 1 74 ? -2.143 12.724 -1.509 1.00 83.00 74 ASP A C 1
ATOM 586 O O . ASP A 1 74 ? -1.878 13.895 -1.767 1.00 83.00 74 ASP A O 1
ATOM 590 N N . SER A 1 75 ? -2.485 11.857 -2.458 1.00 78.94 75 SER A N 1
ATOM 591 C CA . SER A 1 75 ? -2.567 12.199 -3.870 1.00 78.94 75 SER A CA 1
ATOM 592 C C . SER A 1 75 ? -3.824 12.991 -4.240 1.00 78.94 75 SER A C 1
ATOM 594 O O . SER A 1 75 ? -3.777 13.755 -5.191 1.00 78.94 75 SER A O 1
ATOM 596 N N . ARG A 1 76 ? -4.927 12.876 -3.487 1.00 73.75 76 ARG A N 1
ATOM 597 C CA . ARG A 1 76 ? -6.110 13.739 -3.663 1.00 73.75 76 ARG A CA 1
ATOM 598 C C . ARG A 1 76 ? -5.838 15.173 -3.218 1.00 73.75 76 ARG A C 1
ATOM 600 O O . ARG A 1 76 ? -6.378 16.106 -3.796 1.00 73.75 76 ARG A O 1
ATOM 607 N N . LYS A 1 77 ? -4.991 15.350 -2.198 1.00 73.31 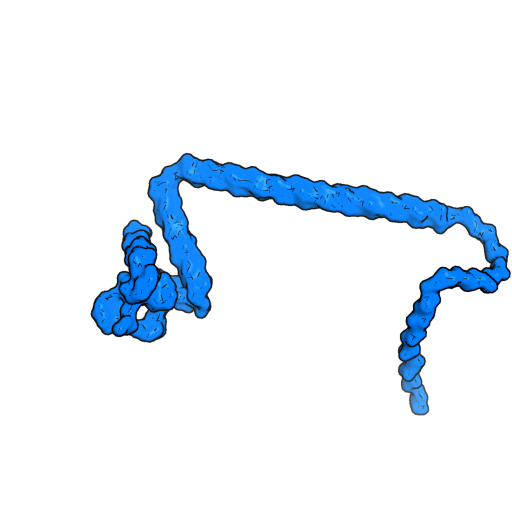77 LYS A N 1
ATOM 608 C CA . LYS A 1 77 ? -4.551 16.680 -1.743 1.00 73.31 77 LYS A CA 1
ATOM 609 C C . LYS A 1 77 ? -3.556 17.331 -2.695 1.00 73.31 77 LYS A C 1
ATOM 611 O O . LYS A 1 77 ? -3.474 18.553 -2.763 1.00 73.31 77 LYS A O 1
ATOM 616 N N . LYS A 1 78 ? -2.767 16.523 -3.396 1.00 68.62 78 LYS A N 1
ATOM 617 C CA . LYS A 1 78 ? -1.774 17.003 -4.347 1.00 68.62 78 LYS A CA 1
ATOM 618 C C . LYS A 1 78 ? -2.447 17.118 -5.713 1.00 68.62 78 LYS A C 1
ATOM 620 O O . LYS A 1 78 ? -2.789 16.110 -6.314 1.00 68.62 78 LYS A O 1
ATOM 625 N N . GLY A 1 79 ? -2.679 18.348 -6.169 1.00 73.31 79 GLY A N 1
ATOM 626 C CA . GLY A 1 79 ? -3.400 18.622 -7.416 1.00 73.31 79 GLY A CA 1
ATOM 627 C C . GLY A 1 79 ? -2.800 17.943 -8.664 1.00 73.31 79 GLY A C 1
ATOM 628 O O . GLY A 1 79 ? -1.741 17.311 -8.593 1.00 73.31 79 GLY A O 1
ATOM 629 N N . PRO A 1 80 ? -3.435 18.102 -9.839 1.00 77.12 80 PRO A N 1
ATOM 630 C CA . PRO A 1 80 ? -3.092 17.368 -11.065 1.00 77.12 80 PRO A CA 1
ATOM 631 C C . PRO A 1 80 ? -1.602 17.414 -11.448 1.00 77.12 80 PRO A C 1
ATOM 633 O O . PRO A 1 80 ? -1.043 16.425 -11.921 1.00 77.12 80 PRO A O 1
ATOM 636 N N . LEU A 1 81 ? -0.931 18.536 -11.168 1.00 80.81 81 LEU A N 1
ATOM 637 C CA . LEU A 1 81 ? 0.486 18.740 -11.466 1.00 80.81 81 LEU A CA 1
ATOM 638 C C . LEU A 1 81 ? 1.414 17.745 -10.744 1.00 80.81 81 LEU A C 1
ATOM 640 O O . LEU A 1 81 ? 2.398 17.289 -11.323 1.00 80.81 81 LEU A O 1
ATOM 644 N N . TYR A 1 82 ? 1.096 17.357 -9.505 1.00 81.25 82 TYR A N 1
ATOM 645 C CA . TYR A 1 82 ? 1.897 16.375 -8.766 1.00 81.25 82 TYR A CA 1
ATOM 646 C C . TYR A 1 82 ? 1.885 15.005 -9.446 1.00 81.25 82 TYR A C 1
ATOM 648 O O . TYR A 1 82 ? 2.926 14.358 -9.572 1.00 81.25 82 TYR A O 1
ATOM 656 N N . HIS A 1 83 ? 0.709 14.576 -9.908 1.00 76.00 83 HIS A N 1
ATOM 657 C CA . HIS A 1 83 ? 0.548 13.312 -10.624 1.00 76.00 83 HIS A CA 1
ATOM 658 C C . HIS A 1 83 ? 1.282 13.334 -11.955 1.00 76.00 83 HIS A C 1
ATOM 660 O O . HIS A 1 83 ? 1.975 12.372 -12.274 1.00 76.00 83 HIS A O 1
ATOM 666 N N . TYR A 1 84 ? 1.203 14.448 -12.686 1.00 79.81 84 TYR A N 1
ATOM 667 C CA . TYR A 1 84 ? 1.946 14.630 -13.930 1.00 79.81 84 TYR A CA 1
ATOM 668 C C . TYR A 1 84 ? 3.459 14.466 -13.723 1.00 79.81 84 TYR A C 1
ATOM 670 O O . TYR A 1 84 ? 4.088 13.658 -14.406 1.00 79.81 84 TYR A O 1
ATOM 678 N N . ILE A 1 85 ? 4.039 15.159 -12.736 1.00 84.44 85 ILE A N 1
ATOM 679 C CA . ILE A 1 85 ? 5.480 15.078 -12.440 1.00 84.44 85 ILE A CA 1
ATOM 680 C C . ILE A 1 85 ? 5.875 13.653 -12.032 1.00 84.44 85 ILE A C 1
ATOM 682 O O . ILE A 1 85 ? 6.834 13.097 -12.570 1.00 84.44 85 ILE A O 1
ATOM 686 N N . LYS A 1 86 ? 5.116 13.034 -11.119 1.00 84.25 86 LYS A N 1
ATOM 687 C CA . LYS A 1 86 ? 5.380 11.666 -10.653 1.00 84.25 86 LYS A CA 1
ATOM 688 C C . LYS A 1 86 ? 5.318 10.656 -11.803 1.00 84.25 86 LYS A C 1
ATOM 690 O O . LYS A 1 86 ? 6.223 9.835 -11.942 1.00 84.25 86 LYS A O 1
ATOM 695 N N . ASN A 1 87 ? 4.288 10.735 -12.643 1.00 86.06 87 ASN A N 1
ATOM 696 C CA . ASN A 1 87 ? 4.127 9.845 -13.790 1.00 86.06 87 ASN A CA 1
ATOM 697 C C . ASN A 1 87 ? 5.250 10.043 -14.810 1.00 86.06 87 ASN A C 1
ATOM 699 O O . ASN A 1 87 ? 5.791 9.058 -15.302 1.00 86.06 87 ASN A O 1
ATOM 703 N N . LYS A 1 88 ? 5.666 11.290 -15.066 1.00 91.44 88 LYS A N 1
ATOM 704 C CA . LYS A 1 88 ? 6.794 11.587 -15.956 1.00 91.44 88 LYS A CA 1
ATOM 705 C C . LYS A 1 88 ? 8.089 10.922 -15.477 1.00 91.44 88 LYS A C 1
ATOM 707 O O . LYS A 1 88 ? 8.787 10.319 -16.285 1.00 91.44 88 LYS A O 1
ATOM 712 N N . MET A 1 89 ? 8.385 10.958 -14.175 1.00 90.44 89 MET A N 1
ATOM 713 C CA . MET A 1 89 ? 9.559 10.264 -13.621 1.00 90.44 89 MET A CA 1
ATOM 714 C C . MET A 1 89 ? 9.475 8.741 -13.78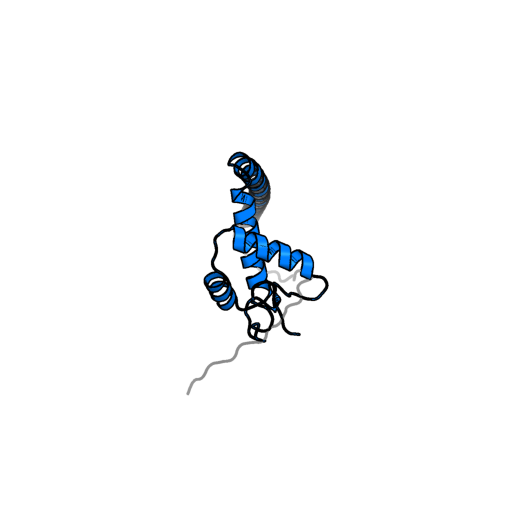7 1.00 90.44 89 MET A C 1
ATOM 716 O O . MET A 1 89 ? 10.458 8.120 -14.187 1.00 90.44 89 MET A O 1
ATOM 720 N N . ILE A 1 90 ? 8.305 8.147 -13.525 1.00 92.25 90 ILE A N 1
ATOM 721 C CA . ILE A 1 90 ? 8.083 6.701 -13.695 1.00 92.25 90 ILE A CA 1
ATOM 722 C C . ILE A 1 90 ? 8.273 6.291 -15.161 1.00 92.25 90 ILE A C 1
ATOM 724 O O . ILE A 1 90 ? 8.910 5.276 -15.433 1.00 92.25 90 ILE A O 1
ATOM 728 N N . ILE A 1 91 ? 7.748 7.078 -16.105 1.00 93.81 91 ILE A N 1
ATOM 729 C CA . ILE A 1 91 ? 7.891 6.821 -17.544 1.00 93.81 91 ILE A CA 1
ATOM 730 C C . ILE A 1 91 ? 9.369 6.858 -17.950 1.00 93.81 91 ILE A C 1
ATOM 732 O O . ILE A 1 91 ? 9.830 5.930 -18.604 1.00 93.81 91 ILE A O 1
ATOM 736 N N . ILE A 1 92 ? 10.131 7.861 -17.500 1.00 94.44 92 ILE A N 1
ATOM 737 C CA . ILE A 1 92 ? 11.572 7.965 -17.794 1.00 94.44 92 ILE A CA 1
ATOM 738 C C . ILE A 1 92 ? 12.340 6.748 -17.262 1.00 94.44 92 ILE A C 1
ATOM 740 O O . ILE A 1 92 ? 13.191 6.203 -17.959 1.00 94.44 92 ILE A O 1
ATOM 744 N N . GLN A 1 93 ? 12.050 6.304 -16.036 1.00 94.31 93 GLN A N 1
ATOM 745 C CA . GLN A 1 93 ? 12.701 5.120 -15.466 1.00 94.31 93 GLN A CA 1
ATOM 746 C C . GLN A 1 93 ? 12.375 3.852 -16.256 1.00 94.31 93 GLN A C 1
ATOM 748 O O . GLN A 1 93 ? 13.274 3.071 -16.553 1.00 94.31 93 GLN A O 1
ATOM 753 N N . LYS A 1 94 ? 11.104 3.658 -16.622 1.00 95.56 94 LYS A N 1
ATOM 754 C CA . LYS A 1 94 ? 10.688 2.510 -17.433 1.00 95.56 94 LYS A CA 1
ATOM 755 C C . LYS A 1 94 ? 11.321 2.526 -18.820 1.00 95.56 94 LYS A C 1
ATOM 757 O O . LYS A 1 94 ? 11.724 1.469 -19.285 1.00 95.56 94 LYS A O 1
ATOM 762 N N . GLN A 1 95 ? 11.454 3.700 -19.437 1.00 96.50 95 GLN A N 1
ATOM 763 C CA . GLN A 1 95 ? 12.115 3.831 -20.732 1.00 96.50 95 GLN A CA 1
ATOM 764 C C . GLN A 1 95 ? 13.569 3.358 -20.661 1.00 96.50 95 GLN A C 1
ATOM 766 O O . GLN A 1 95 ? 13.964 2.538 -21.473 1.00 96.50 95 GLN A O 1
ATOM 771 N N . ARG A 1 96 ? 14.322 3.755 -19.625 1.00 95.50 96 ARG A N 1
ATOM 772 C CA . ARG A 1 96 ? 15.708 3.281 -19.442 1.00 95.50 96 ARG A CA 1
ATOM 773 C C . ARG A 1 96 ? 15.807 1.757 -19.359 1.00 95.50 96 ARG A C 1
ATOM 775 O O . ARG A 1 96 ? 16.710 1.181 -19.948 1.00 95.50 96 ARG A O 1
ATOM 782 N N . ILE A 1 97 ? 14.877 1.117 -18.647 1.00 95.88 97 ILE A N 1
ATOM 783 C CA . ILE A 1 97 ? 14.830 -0.350 -18.536 1.00 95.88 97 ILE A CA 1
ATOM 784 C C . ILE A 1 97 ? 14.533 -0.985 -19.902 1.00 95.88 97 ILE A C 1
ATOM 786 O O . ILE A 1 97 ? 15.157 -1.978 -20.261 1.00 95.88 97 ILE A O 1
ATOM 790 N N . ILE A 1 98 ? 13.599 -0.413 -20.668 1.00 96.44 98 ILE A N 1
ATOM 791 C CA . ILE A 1 98 ? 13.270 -0.880 -22.022 1.00 96.44 98 ILE A CA 1
ATOM 792 C C . ILE A 1 98 ? 14.482 -0.740 -22.946 1.00 96.44 98 ILE A C 1
ATOM 794 O O . ILE A 1 98 ? 14.793 -1.681 -23.672 1.00 96.44 98 ILE A O 1
ATOM 798 N N . ASP A 1 99 ? 15.185 0.391 -22.901 1.00 96.12 99 ASP A N 1
ATOM 799 C CA . ASP A 1 99 ? 16.362 0.642 -23.736 1.00 96.12 99 ASP A CA 1
ATOM 800 C C . ASP A 1 99 ? 17.477 -0.375 -23.430 1.00 96.12 99 ASP A C 1
ATOM 802 O O . ASP A 1 99 ? 18.067 -0.962 -24.337 1.00 96.12 99 ASP A O 1
ATOM 806 N N . GLU A 1 100 ? 17.719 -0.652 -22.145 1.00 96.19 100 GLU A N 1
ATOM 807 C CA . GLU A 1 100 ? 18.701 -1.646 -21.702 1.00 96.19 100 GLU A CA 1
ATOM 808 C C . GLU A 1 100 ? 18.328 -3.067 -22.148 1.00 96.19 100 GLU A C 1
ATOM 810 O O . GLU A 1 100 ? 19.158 -3.789 -22.702 1.00 96.19 100 GLU A O 1
ATOM 815 N N . GLN A 1 101 ? 17.063 -3.460 -21.980 1.00 95.81 101 GLN A N 1
ATOM 816 C CA . GLN A 1 101 ? 16.573 -4.762 -22.440 1.00 95.81 101 GLN A CA 1
ATOM 817 C C . GLN A 1 101 ? 16.631 -4.900 -23.964 1.00 95.81 101 GLN A C 1
ATOM 819 O O . GLN A 1 101 ? 16.983 -5.965 -24.468 1.00 95.81 101 GLN A O 1
ATOM 824 N N . THR A 1 102 ? 16.332 -3.828 -24.698 1.00 96.38 102 THR A N 1
ATOM 825 C CA . THR A 1 102 ? 16.406 -3.806 -26.165 1.00 96.38 102 THR A CA 1
ATOM 826 C C . THR A 1 102 ? 17.836 -4.054 -26.629 1.00 96.38 102 THR A C 1
ATOM 828 O O . THR A 1 102 ? 18.058 -4.905 -27.488 1.00 96.38 102 THR A O 1
ATOM 831 N N . LYS A 1 103 ? 18.817 -3.410 -25.987 1.00 96.12 103 LYS A N 1
ATOM 832 C CA . LYS A 1 103 ? 20.235 -3.630 -26.281 1.00 96.12 103 LYS A CA 1
ATOM 833 C C . LYS A 1 103 ? 20.664 -5.082 -26.044 1.00 96.12 103 LYS A C 1
ATOM 835 O O . LYS A 1 103 ? 21.320 -5.672 -26.894 1.00 96.12 103 LYS A O 1
ATOM 840 N N . ILE A 1 104 ? 20.248 -5.685 -24.928 1.00 94.94 104 ILE A N 1
ATOM 841 C CA . ILE A 1 104 ? 20.544 -7.098 -24.627 1.00 94.94 104 ILE A CA 1
ATOM 842 C C . ILE A 1 104 ? 19.973 -8.025 -25.713 1.00 94.94 104 ILE A C 1
ATOM 844 O O . ILE A 1 104 ? 20.632 -8.979 -26.132 1.00 94.94 104 ILE A O 1
ATOM 848 N N . ILE A 1 105 ? 18.755 -7.747 -26.184 1.00 94.44 105 ILE A N 1
ATOM 849 C CA . ILE A 1 105 ? 18.111 -8.520 -27.254 1.00 94.44 105 ILE A CA 1
ATOM 850 C C . ILE A 1 105 ? 18.872 -8.360 -28.578 1.00 94.44 105 ILE A C 1
ATOM 852 O O . ILE A 1 105 ? 19.088 -9.347 -29.284 1.00 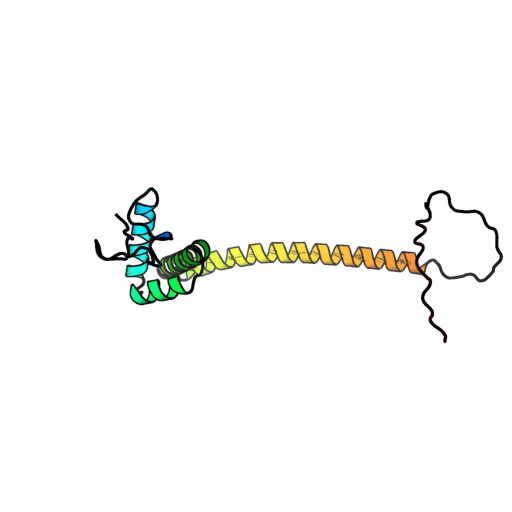94.44 105 ILE A O 1
ATOM 856 N N . GLU A 1 106 ? 19.298 -7.145 -28.922 1.00 94.88 106 GLU A N 1
ATOM 857 C CA . GLU A 1 106 ? 20.100 -6.881 -30.122 1.00 94.88 106 GLU A CA 1
ATOM 858 C C . GLU A 1 106 ? 21.448 -7.609 -30.085 1.00 94.88 106 GLU A C 1
ATOM 860 O O . GLU A 1 106 ? 21.797 -8.298 -31.048 1.00 94.88 106 GLU A O 1
ATOM 865 N N . ASP A 1 107 ? 22.162 -7.537 -28.961 1.00 94.12 107 ASP A N 1
ATOM 866 C CA . ASP A 1 107 ? 23.440 -8.224 -28.763 1.00 94.12 107 ASP A CA 1
ATOM 867 C C . ASP A 1 107 ? 23.277 -9.749 -28.893 1.00 94.12 107 ASP A C 1
ATOM 869 O O . ASP A 1 107 ? 24.039 -10.407 -29.612 1.00 94.12 107 ASP A O 1
ATOM 873 N N . GLY A 1 108 ? 22.232 -10.317 -28.280 1.00 93.81 108 GLY A N 1
ATOM 874 C CA . GLY A 1 108 ? 21.899 -11.738 -28.403 1.00 93.81 108 GLY A CA 1
ATOM 875 C C . GLY A 1 108 ? 21.587 -12.159 -29.844 1.00 93.81 108 GLY A C 1
ATOM 876 O O . GLY A 1 108 ? 22.077 -13.187 -30.316 1.00 93.81 108 GLY A O 1
ATOM 877 N N . ASN A 1 109 ? 20.829 -11.343 -30.581 1.00 93.44 109 ASN A N 1
ATOM 878 C CA . ASN A 1 109 ? 20.513 -11.595 -31.989 1.00 93.44 109 ASN A CA 1
ATOM 879 C C . ASN A 1 109 ? 21.756 -11.536 -32.886 1.00 93.44 109 ASN A C 1
ATOM 881 O O . ASN A 1 109 ? 21.902 -12.356 -33.796 1.00 93.44 109 ASN A O 1
ATOM 885 N N . ASN A 1 110 ? 22.659 -10.588 -32.637 1.00 92.06 110 ASN A N 1
ATOM 886 C CA . ASN A 1 110 ? 23.914 -10.464 -33.375 1.00 92.06 110 ASN A CA 1
ATOM 887 C C . ASN A 1 110 ? 24.828 -11.668 -33.131 1.00 92.06 110 ASN A C 1
ATOM 889 O O . ASN A 1 110 ? 25.375 -12.231 -34.082 1.00 92.06 110 ASN A O 1
ATOM 893 N N . LEU A 1 111 ? 24.924 -12.124 -31.881 1.00 91.75 111 LEU A N 1
ATOM 894 C CA . LEU A 1 111 ? 25.663 -13.331 -31.523 1.00 91.75 111 LEU A CA 1
ATOM 895 C C . LEU A 1 111 ? 25.075 -14.564 -32.225 1.00 91.75 111 LEU A C 1
ATOM 897 O O . LEU A 1 111 ? 25.809 -15.333 -32.842 1.00 91.75 111 LEU A O 1
ATOM 901 N N . LEU A 1 112 ? 23.748 -14.711 -32.235 1.00 90.62 112 LEU A N 1
ATOM 902 C CA . LEU A 1 112 ? 23.075 -15.826 -32.902 1.00 90.62 112 LEU A CA 1
ATOM 903 C C . LEU A 1 112 ? 23.287 -15.824 -34.427 1.00 90.62 112 LEU A C 1
ATOM 905 O O . LEU A 1 112 ? 23.498 -16.884 -35.020 1.00 90.62 112 LEU A O 1
ATOM 909 N N . LYS A 1 113 ? 23.293 -14.648 -35.072 1.00 90.12 113 LYS A N 1
ATOM 910 C CA . LYS A 1 113 ? 23.668 -14.507 -36.492 1.00 90.12 113 LYS A CA 1
ATOM 911 C C . LYS A 1 113 ? 25.118 -14.930 -36.740 1.00 90.12 113 LYS A C 1
ATOM 913 O O . LYS A 1 113 ? 25.374 -15.668 -37.690 1.00 90.12 113 LYS A O 1
ATOM 918 N N . ALA A 1 114 ? 26.048 -14.513 -35.880 1.00 83.00 114 ALA A N 1
ATOM 919 C CA . ALA A 1 114 ? 27.458 -14.883 -35.990 1.00 83.00 114 ALA A CA 1
ATOM 920 C C . ALA A 1 114 ? 27.681 -16.398 -35.830 1.00 83.00 114 ALA A C 1
ATOM 922 O O . ALA A 1 114 ? 28.473 -16.984 -36.568 1.00 83.00 114 ALA A O 1
ATOM 923 N N . PHE A 1 115 ? 26.952 -17.052 -34.919 1.00 80.94 115 PHE A N 1
ATOM 924 C CA . PHE A 1 115 ? 26.978 -18.512 -34.782 1.00 80.94 115 PHE A CA 1
ATOM 925 C C . PHE A 1 115 ? 26.414 -19.222 -36.019 1.00 80.94 115 PHE A C 1
ATOM 927 O O . PHE A 1 115 ? 27.056 -20.145 -36.513 1.00 80.94 115 PHE A O 1
ATOM 934 N N . LYS A 1 116 ? 25.280 -18.765 -36.571 1.00 79.12 116 LYS A N 1
ATOM 935 C CA . LYS A 1 116 ? 24.701 -19.339 -37.802 1.00 79.12 116 LYS A CA 1
ATOM 936 C C . LYS A 1 116 ? 25.643 -19.244 -39.008 1.00 79.12 116 LYS A C 1
ATOM 938 O O . LYS A 1 116 ? 25.732 -20.191 -39.783 1.00 79.12 116 LYS A O 1
ATOM 943 N N . LEU A 1 117 ? 26.365 -18.131 -39.152 1.00 64.56 117 LEU A N 1
ATOM 944 C CA . LEU A 1 117 ? 27.377 -17.956 -40.202 1.00 64.56 117 LEU A CA 1
ATOM 945 C C . LEU A 1 117 ? 28.566 -18.914 -40.027 1.00 64.56 117 LEU A C 1
ATOM 947 O O . LEU A 1 117 ? 29.030 -19.484 -41.008 1.00 64.56 117 LEU A O 1
ATOM 951 N N . LYS A 1 118 ? 29.019 -19.150 -38.787 1.00 59.69 118 LYS A N 1
ATOM 952 C CA . LYS A 1 118 ? 30.103 -20.106 -38.488 1.00 59.69 118 LYS A CA 1
ATOM 953 C C . LYS A 1 118 ? 29.717 -21.567 -38.723 1.00 59.69 118 LYS A C 1
ATOM 955 O O . LYS A 1 118 ? 30.570 -22.358 -39.097 1.00 59.69 118 LYS A O 1
ATOM 960 N N . THR A 1 119 ? 28.458 -21.942 -38.506 1.00 54.22 119 THR A N 1
ATOM 961 C CA . THR A 1 119 ? 27.986 -23.312 -38.778 1.00 54.22 119 THR A CA 1
ATOM 962 C C . THR A 1 119 ? 27.651 -23.547 -40.251 1.00 54.22 119 THR A C 1
ATOM 964 O O . THR A 1 119 ? 27.578 -24.691 -40.675 1.00 54.22 119 THR A O 1
ATOM 967 N N . SER A 1 120 ? 27.458 -22.482 -41.038 1.00 44.31 120 SER A N 1
ATOM 968 C CA . SER A 1 120 ? 27.208 -22.561 -42.485 1.00 44.31 120 SER A CA 1
ATOM 969 C C . SER A 1 120 ? 28.487 -22.658 -43.325 1.00 44.31 120 SER A C 1
ATOM 971 O O . SER A 1 120 ? 28.387 -22.881 -44.525 1.00 44.31 120 SER A O 1
ATOM 973 N N . SER A 1 121 ? 29.675 -22.487 -42.732 1.00 41.28 121 SER A N 1
ATOM 974 C CA . SER A 1 121 ? 30.963 -22.621 -43.429 1.00 41.28 121 SER A CA 1
ATOM 975 C C . SER A 1 121 ? 31.573 -24.025 -43.318 1.00 41.28 121 SER A C 1
ATOM 977 O O . SER A 1 121 ? 32.766 -24.185 -43.556 1.00 41.28 121 SER A O 1
ATOM 979 N N . VAL A 1 122 ? 30.793 -25.026 -42.894 1.00 44.69 122 VAL A N 1
ATOM 980 C CA . VAL A 1 122 ? 31.224 -26.431 -42.785 1.00 44.69 122 VAL A CA 1
ATOM 981 C C . VAL A 1 122 ? 30.231 -27.325 -43.525 1.00 44.69 122 VAL A C 1
ATOM 983 O O . VAL A 1 122 ? 29.572 -28.171 -42.933 1.00 44.69 122 VAL A O 1
ATOM 986 N N . VAL A 1 123 ? 30.076 -27.088 -44.822 1.00 45.81 123 VAL A N 1
ATOM 987 C CA . VAL A 1 123 ? 29.572 -28.077 -45.781 1.00 45.81 123 VAL A CA 1
ATOM 988 C C . VAL A 1 123 ? 30.031 -27.630 -47.158 1.00 45.81 123 VAL A C 1
ATOM 990 O O . VAL A 1 123 ? 29.496 -26.667 -47.687 1.00 45.81 123 VAL A O 1
ATOM 993 N N . ASP A 1 124 ? 31.106 -28.260 -47.624 1.00 37.78 124 ASP A N 1
ATOM 994 C CA . ASP A 1 124 ? 31.346 -28.690 -49.006 1.00 37.78 124 ASP A CA 1
ATOM 995 C C . ASP A 1 124 ? 32.728 -29.364 -49.017 1.00 37.78 124 ASP A C 1
ATOM 997 O O . ASP A 1 124 ? 33.748 -28.683 -49.029 1.00 37.78 124 ASP A O 1
ATOM 1001 N N . ASP A 1 125 ? 32.765 -30.691 -48.858 1.00 34.72 125 ASP A N 1
ATOM 1002 C CA . ASP A 1 125 ? 33.356 -31.580 -49.870 1.00 34.72 125 ASP A CA 1
ATOM 1003 C C . ASP A 1 125 ? 33.106 -33.052 -49.494 1.00 34.72 125 ASP A C 1
ATOM 1005 O O . ASP A 1 125 ? 33.377 -33.497 -48.373 1.00 34.72 125 ASP A O 1
ATOM 1009 N N . GLU A 1 126 ? 32.561 -33.813 -50.439 1.00 46.97 126 GLU A N 1
ATOM 1010 C CA . GLU A 1 126 ? 32.499 -35.269 -50.372 1.00 46.97 126 GLU A CA 1
ATOM 1011 C C . GLU A 1 126 ? 33.918 -35.842 -50.465 1.00 46.97 126 GLU A C 1
ATOM 1013 O O . GLU A 1 126 ? 34.597 -35.631 -51.465 1.00 46.97 126 GLU A O 1
ATOM 1018 N N . SER A 1 127 ? 34.342 -36.638 -49.477 1.00 31.86 127 SER A N 1
ATOM 1019 C CA . SER A 1 127 ? 34.966 -37.963 -49.676 1.00 31.86 127 SER A CA 1
ATOM 1020 C C . SER A 1 127 ? 35.504 -38.533 -48.356 1.00 31.86 127 SER A C 1
ATOM 1022 O O . SER A 1 127 ? 36.402 -37.984 -47.724 1.00 31.86 127 SER A O 1
ATOM 1024 N N . ALA A 1 128 ? 34.963 -39.684 -47.959 1.00 34.53 128 ALA A N 1
ATOM 1025 C CA . ALA A 1 128 ? 35.560 -40.626 -47.004 1.00 34.53 128 ALA A CA 1
ATOM 1026 C C . ALA A 1 128 ? 36.913 -41.167 -47.562 1.00 34.53 128 ALA A C 1
ATOM 1028 O O . ALA A 1 128 ? 37.049 -41.175 -48.787 1.00 34.53 128 ALA A O 1
ATOM 1029 N N . PRO A 1 129 ? 37.890 -41.671 -46.760 1.00 38.88 129 PRO A N 1
ATOM 1030 C CA . PRO A 1 129 ? 37.652 -42.633 -45.679 1.00 38.88 129 PRO A CA 1
ATOM 1031 C C . PRO A 1 129 ? 38.476 -42.468 -44.378 1.00 38.88 129 PRO A C 1
ATOM 1033 O O . PRO A 1 129 ? 39.542 -41.868 -44.333 1.00 38.88 129 PRO A O 1
ATOM 1036 N N . VAL A 1 130 ? 37.917 -43.062 -43.316 1.00 46.47 130 VAL A N 1
ATOM 1037 C CA . VAL A 1 130 ? 38.510 -43.516 -42.039 1.00 46.47 130 VAL A CA 1
ATOM 1038 C C . VAL A 1 130 ? 40.020 -43.313 -41.823 1.00 46.47 130 VAL A C 1
ATOM 1040 O O . VAL A 1 130 ? 40.842 -43.998 -42.424 1.00 46.47 130 VAL A O 1
ATOM 1043 N N . ALA A 1 131 ? 40.348 -42.528 -40.794 1.00 34.81 131 ALA A N 1
ATOM 1044 C CA . ALA A 1 131 ? 41.456 -42.808 -39.884 1.00 34.81 131 ALA A CA 1
ATOM 1045 C C . ALA A 1 131 ? 41.050 -42.380 -38.464 1.00 34.81 131 ALA A C 1
ATOM 1047 O O . ALA A 1 131 ? 40.733 -41.222 -38.197 1.00 34.81 131 ALA A O 1
ATOM 1048 N N . ASP A 1 132 ? 40.992 -43.378 -37.591 1.00 45.97 132 ASP A N 1
ATOM 1049 C CA . ASP A 1 132 ? 40.833 -43.282 -36.148 1.00 45.97 132 ASP A CA 1
ATOM 1050 C C . ASP A 1 132 ? 42.061 -42.594 -35.546 1.00 45.97 132 ASP A C 1
ATOM 1052 O O . ASP A 1 132 ? 43.055 -43.255 -35.280 1.00 45.97 132 ASP A O 1
ATOM 1056 N N . GLU A 1 133 ? 42.006 -41.277 -35.341 1.00 39.38 133 GLU A N 1
ATOM 1057 C CA . GLU A 1 133 ? 42.855 -40.614 -34.351 1.00 39.38 133 GLU A CA 1
ATOM 1058 C C . GLU A 1 133 ? 41.995 -39.703 -33.477 1.00 39.38 133 GLU A C 1
ATOM 1060 O O . GLU A 1 133 ? 41.526 -38.630 -33.865 1.00 39.38 133 GLU A O 1
ATOM 1065 N N . GLY A 1 134 ? 41.725 -40.208 -32.275 1.00 39.09 134 GLY A N 1
ATOM 1066 C CA . GLY A 1 134 ? 40.929 -39.543 -31.262 1.00 39.09 134 GLY A CA 1
ATOM 1067 C C . GLY A 1 134 ? 41.479 -38.168 -30.888 1.00 39.09 134 GLY A C 1
ATOM 1068 O O . GLY A 1 134 ? 42.632 -38.016 -30.489 1.00 39.09 134 GLY A O 1
ATOM 1069 N N . LEU A 1 135 ? 40.597 -37.168 -30.927 1.00 38.09 135 LEU A N 1
ATOM 1070 C CA . LEU A 1 135 ? 40.821 -35.867 -30.305 1.00 38.09 135 LEU A CA 1
ATOM 1071 C C . LEU A 1 135 ? 41.097 -36.040 -28.796 1.00 38.09 135 LEU A C 1
ATOM 1073 O O . LEU A 1 135 ? 40.261 -36.610 -28.081 1.00 38.09 135 LEU A O 1
ATOM 1077 N N . PRO A 1 136 ? 42.225 -35.528 -28.271 1.00 45.59 136 PRO A N 1
ATOM 1078 C CA . PRO A 1 136 ? 42.539 -35.632 -26.858 1.00 45.59 136 PRO A CA 1
ATOM 1079 C C . PRO A 1 136 ? 41.648 -34.663 -26.074 1.00 45.59 136 PRO A C 1
ATOM 1081 O O . PRO A 1 136 ? 41.740 -33.450 -26.239 1.00 45.59 136 PRO A O 1
ATOM 1084 N N . GLY A 1 137 ? 40.792 -35.189 -25.192 1.00 47.59 137 GLY A N 1
ATOM 1085 C CA . GLY A 1 137 ? 40.181 -34.368 -24.138 1.00 47.59 137 GLY A CA 1
ATOM 1086 C C . GLY A 1 137 ? 38.718 -34.618 -23.786 1.00 47.59 137 GLY A C 1
ATOM 1087 O O . GLY A 1 137 ? 38.253 -34.056 -22.798 1.00 47.59 137 GLY A O 1
ATOM 1088 N N . LEU A 1 138 ? 37.981 -35.472 -24.499 1.00 45.06 138 LEU A N 1
ATOM 1089 C CA . LEU A 1 138 ? 36.602 -35.802 -24.117 1.00 45.06 138 LEU A CA 1
ATOM 1090 C C . LEU A 1 138 ? 36.555 -37.146 -23.386 1.00 45.06 138 LEU A C 1
ATOM 1092 O O . LEU A 1 138 ? 36.510 -38.213 -23.996 1.00 45.06 138 LEU A O 1
ATOM 1096 N N . LYS A 1 139 ? 36.555 -37.090 -22.046 1.00 45.81 139 LYS A N 1
ATOM 1097 C CA . LYS A 1 139 ? 36.162 -38.229 -21.206 1.00 45.81 139 LYS A CA 1
ATOM 1098 C C . LYS A 1 139 ? 34.766 -38.679 -21.644 1.00 45.81 139 LYS A C 1
ATOM 1100 O O . LYS A 1 139 ? 33.797 -37.945 -21.468 1.00 45.81 139 LYS A O 1
ATOM 1105 N N . LYS A 1 140 ? 34.675 -39.880 -22.217 1.00 45.62 140 LYS A N 1
ATOM 1106 C CA . LYS A 1 140 ? 33.403 -40.528 -22.545 1.00 45.62 140 LYS A CA 1
ATOM 1107 C C . LYS A 1 140 ? 32.639 -40.764 -21.240 1.00 45.62 140 LYS A C 1
ATOM 1109 O O . LYS A 1 140 ? 33.045 -41.588 -20.426 1.00 45.62 140 LYS A O 1
ATOM 1114 N N . CYS A 1 141 ? 31.545 -40.036 -21.034 1.00 38.53 141 CYS A N 1
ATOM 1115 C CA . CYS A 1 141 ? 30.531 -40.420 -20.061 1.00 38.53 141 CYS A CA 1
ATOM 1116 C C . CYS A 1 141 ? 29.804 -41.643 -20.623 1.00 38.53 141 CYS A C 1
ATOM 1118 O O . CYS A 1 141 ? 28.962 -41.516 -21.507 1.00 38.53 141 CYS A O 1
ATOM 1120 N N . SER A 1 142 ? 30.157 -42.834 -20.149 1.00 43.62 142 SER A N 1
ATOM 1121 C CA . SER A 1 142 ? 29.403 -44.054 -20.419 1.00 43.62 142 SER A CA 1
ATOM 1122 C C . SER A 1 142 ? 28.155 -44.077 -19.535 1.00 43.62 142 SER A C 1
ATOM 1124 O O . SER A 1 142 ? 28.208 -44.507 -18.383 1.00 43.62 142 SER A O 1
ATOM 1126 N N . THR A 1 143 ? 27.033 -43.597 -20.066 1.00 39.81 143 THR A N 1
ATOM 1127 C CA . THR A 1 143 ? 25.701 -43.956 -19.576 1.00 39.81 143 THR A CA 1
ATOM 1128 C C . THR A 1 143 ? 25.348 -45.330 -20.139 1.00 39.81 143 THR A C 1
ATOM 1130 O O . THR A 1 143 ? 25.070 -45.474 -21.325 1.00 39.81 143 THR A O 1
ATOM 1133 N N . VAL A 1 144 ? 25.395 -46.363 -19.294 1.00 41.91 144 VAL A N 1
ATOM 1134 C CA . VAL A 1 144 ? 24.801 -47.667 -19.610 1.00 41.91 144 VAL A CA 1
ATOM 1135 C C . VAL A 1 144 ? 23.335 -47.600 -19.211 1.00 4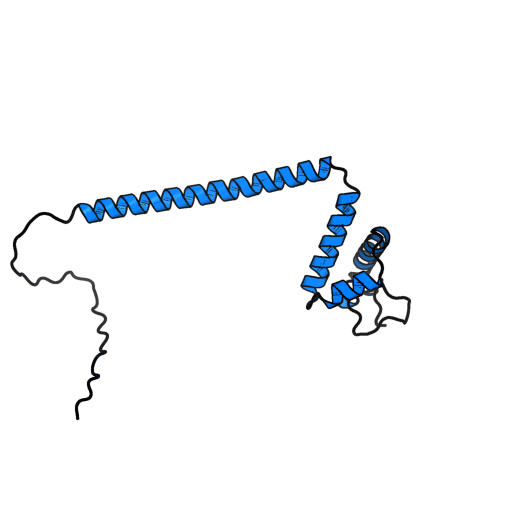1.91 144 VAL A C 1
ATOM 1137 O O . VAL A 1 144 ? 23.003 -47.726 -18.037 1.00 41.91 144 VAL A O 1
ATOM 1140 N N . LEU A 1 145 ? 22.472 -47.387 -20.195 1.00 42.50 145 LEU A N 1
ATOM 1141 C CA . LEU A 1 145 ? 21.064 -47.753 -20.149 1.00 42.50 145 LEU A CA 1
ATOM 1142 C C . LEU A 1 145 ? 20.704 -48.217 -21.557 1.00 42.50 145 LEU A C 1
ATOM 1144 O O . LEU A 1 145 ? 20.610 -47.393 -22.456 1.00 42.50 145 LEU A O 1
ATOM 1148 N N . ASP A 1 146 ? 20.579 -49.528 -21.750 1.00 34.94 146 ASP A N 1
ATOM 1149 C CA . ASP A 1 146 ? 19.335 -50.063 -22.298 1.00 34.94 146 ASP A CA 1
ATOM 1150 C C . ASP A 1 146 ? 19.289 -51.589 -22.270 1.00 34.94 146 ASP A C 1
ATOM 1152 O O . ASP A 1 146 ? 20.276 -52.289 -22.489 1.00 34.94 146 ASP A O 1
ATOM 1156 N N . GLY A 1 147 ? 18.088 -52.085 -21.986 1.00 36.28 147 GLY A N 1
ATOM 1157 C CA . GLY A 1 147 ? 17.764 -53.500 -21.972 1.00 36.28 147 GLY A CA 1
ATOM 1158 C C . GLY A 1 147 ? 16.346 -53.756 -21.476 1.00 36.28 147 GLY A C 1
ATOM 1159 O O . GLY A 1 147 ? 16.164 -54.464 -20.493 1.00 36.28 147 GLY A O 1
ATOM 1160 N N . THR A 1 148 ? 15.334 -53.183 -22.134 1.00 43.91 148 THR A N 1
ATOM 1161 C CA . THR A 1 148 ? 13.968 -53.730 -22.079 1.00 43.91 148 THR A CA 1
ATOM 1162 C C . THR A 1 148 ? 13.594 -54.312 -23.438 1.00 43.91 148 THR A C 1
ATOM 1164 O O . THR A 1 148 ? 13.535 -53.599 -24.434 1.00 43.91 148 THR A O 1
ATOM 1167 N N . SER A 1 149 ? 13.302 -55.614 -23.474 1.00 33.56 149 SER A N 1
ATOM 1168 C CA . SER A 1 149 ? 12.319 -56.178 -24.402 1.00 33.56 149 SER A CA 1
ATOM 1169 C C . SER A 1 149 ? 11.804 -57.518 -23.870 1.00 33.56 149 SER A C 1
ATOM 1171 O O . SER A 1 149 ? 12.551 -58.489 -23.779 1.00 33.56 149 SER A O 1
ATOM 1173 N N . LEU A 1 150 ? 10.522 -57.528 -23.490 1.00 39.72 150 LEU A N 1
ATOM 1174 C CA . LEU A 1 150 ? 9.678 -58.718 -23.369 1.00 39.72 150 LEU A CA 1
ATOM 1175 C C . LEU A 1 150 ? 9.512 -59.364 -24.750 1.00 39.72 150 LEU A C 1
ATOM 1177 O O . LEU A 1 150 ? 9.119 -58.646 -25.670 1.00 39.72 150 LEU A O 1
ATOM 1181 N N . LYS A 1 151 ? 9.651 -60.694 -24.840 1.00 38.34 151 LYS A N 1
ATOM 1182 C CA . LYS A 1 151 ? 8.823 -61.565 -25.696 1.00 38.34 151 LYS A CA 1
ATOM 1183 C C . LYS A 1 151 ? 8.673 -62.950 -25.048 1.00 38.34 151 LYS A C 1
ATOM 1185 O O . LYS A 1 151 ? 9.689 -63.566 -24.748 1.00 38.34 151 LYS A O 1
ATOM 1190 N N . ASP A 1 152 ? 7.402 -63.311 -24.855 1.00 38.50 152 ASP A N 1
ATOM 1191 C CA . ASP A 1 152 ? 6.740 -64.612 -24.619 1.00 38.50 152 ASP A CA 1
ATOM 1192 C C . ASP A 1 152 ? 7.370 -65.654 -23.677 1.00 38.50 152 ASP A C 1
ATOM 1194 O O . ASP A 1 152 ? 8.381 -66.296 -24.038 1.00 38.50 152 ASP A O 1
#

Foldseek 3Di:
DQDFPLDDPPPDDPPQLCSLPGPCDDPCNVVSNVLNVLCVVLVDDSVVLRVVSVVVPDNVSNNVVSVVSVCVSVVVVVDPVVVVVVVVVVVVVVVVVVVVVVVVVVVVVVVVVVVVVVVVVPDDDDDDDDDDDDDPDDDDPDDDDDDDDDDD

pLDDT: mean 77.3, std 20.43, range [31.86, 96.5]

InterPro domains:
  IPR017896 4Fe-4S ferredoxin-type, iron-sulphur binding domain [PS51379] (1-27)

Radius of gyration: 33.13 Å; chains: 1; bounding box: 60×83×77 Å